Protein AF-A0A9P3Q8W2-F1 (afdb_monomer)

Secondary structure (DSSP, 8-state):
----------------------------PPPPEESSSEEEEEETTS-EEEEEEEBTEEEEEEEEE-SS-EEEEEEEEEEETTEEEEEEE-TTSS-EEEEEEEE-TTS-EEEEEEEE-TTT-PPP-EEEESSPEE-

Mean predicted aligned error: 11.36 Å

Radius of gyration: 26.96 Å; Cα contacts (8 Å, |Δi|>4): 306; chains: 1; bounding box: 76×76×42 Å

Foldseek 3Di:
DDDDDDDDDDDDPPDPPDPPPPPPPPVLQPWKFQPDQWWWKDFPQAKIKIWGGDTFDTDQKMWIDHPVDIFIFGKDFTTGRFWGWIKTDGPPDRWIKIWIWGQDPVQKTKTWIDTHHPPVPDDTGIMIIPTGIDD

pLDDT: mean 82.64, std 21.07, range [37.56, 98.44]

Sequence (135 aa):
MTRCRKKVALMVPVLAWGATLAASAAHAAGNCTVAGPQLQMHQSTGYDVTVDANGAALGPTAVVSTAEQTSPGSITGGIEGRTVDFVVTFAGTKAYVHFTGTVSNDGTAHGTSSGTAVPLKLDAGSWDSTTRFTC

Organism: NCBI:txid2871094

Solvent-accessible surface area (backbone atoms only — not comparable to full-atom values): 7496 Å² total; per-residue (Å²): 137,84,88,84,81,94,78,82,91,77,92,73,85,80,79,78,81,72,78,75,74,76,69,76,76,72,65,80,53,59,59,26,17,39,76,45,65,47,44,34,33,44,35,76,76,61,37,37,37,40,29,32,25,61,42,39,43,43,33,65,41,29,41,38,37,46,94,87,49,75,47,68,25,40,44,50,57,31,39,56,38,49,38,39,42,37,33,39,38,32,80,100,57,87,20,28,41,39,38,43,33,40,49,46,96,89,18,41,34,41,35,41,40,42,72,49,28,62,91,76,72,58,72,65,37,49,33,39,37,76,40,53,40,49,108

Structure (mmCIF, N/CA/C/O backbone):
data_AF-A0A9P3Q8W2-F1
#
_entry.id   AF-A0A9P3Q8W2-F1
#
loop_
_atom_site.group_PDB
_atom_site.id
_atom_site.type_symbol
_atom_site.label_atom_id
_atom_site.label_alt_id
_atom_site.label_comp_id
_atom_site.label_asym_id
_atom_site.label_entity_id
_atom_site.label_seq_id
_atom_site.pdbx_PDB_ins_code
_atom_site.Cartn_x
_atom_site.Cartn_y
_atom_site.Cartn_z
_atom_site.occupancy
_atom_site.B_iso_or_equiv
_atom_site.auth_seq_id
_atom_site.auth_comp_id
_atom_site.auth_asym_id
_atom_site.auth_atom_id
_atom_site.pdbx_PDB_model_num
ATOM 1 N N . MET A 1 1 ? 58.014 -65.972 -11.402 1.00 39.06 1 MET A N 1
ATOM 2 C CA . MET A 1 1 ? 56.911 -65.565 -12.301 1.00 39.06 1 MET A CA 1
ATOM 3 C C . MET A 1 1 ? 57.191 -64.130 -12.748 1.00 39.06 1 MET A C 1
ATOM 5 O O . MET A 1 1 ? 57.169 -63.244 -11.916 1.00 39.06 1 MET A O 1
ATOM 9 N N . THR A 1 2 ? 57.943 -63.951 -13.835 1.00 37.56 2 THR A N 1
ATOM 10 C CA . THR A 1 2 ? 57.492 -63.605 -15.206 1.00 37.56 2 THR A CA 1
ATOM 11 C C . THR A 1 2 ? 57.407 -62.085 -15.431 1.00 37.56 2 THR A C 1
ATOM 13 O O . THR A 1 2 ? 56.652 -61.377 -14.780 1.00 37.56 2 THR A O 1
ATOM 16 N N . ARG A 1 3 ? 58.253 -61.606 -16.354 1.00 41.84 3 ARG A N 1
ATOM 17 C CA . ARG A 1 3 ? 58.456 -60.217 -16.810 1.00 41.84 3 ARG A CA 1
ATOM 18 C C . ARG A 1 3 ? 57.208 -59.645 -17.510 1.00 41.84 3 ARG A C 1
ATOM 20 O O . ARG A 1 3 ? 56.567 -60.410 -18.219 1.00 41.84 3 ARG A O 1
ATOM 27 N N . CYS A 1 4 ? 57.005 -58.314 -17.510 1.00 41.72 4 CYS A N 1
ATOM 28 C CA . CYS A 1 4 ? 57.029 -57.493 -18.748 1.00 41.72 4 CYS A CA 1
ATOM 29 C C . CYS A 1 4 ? 56.607 -56.006 -18.606 1.00 41.72 4 CYS A C 1
ATOM 31 O O . CYS A 1 4 ? 55.477 -55.695 -18.267 1.00 41.72 4 CYS A O 1
ATOM 33 N N . ARG A 1 5 ? 57.523 -55.134 -19.066 1.00 43.38 5 ARG A N 1
ATOM 34 C CA . ARG A 1 5 ? 57.363 -53.975 -19.984 1.00 43.38 5 ARG A CA 1
ATOM 35 C C . ARG A 1 5 ? 56.485 -52.753 -19.624 1.00 43.38 5 ARG A C 1
ATOM 37 O O . ARG A 1 5 ? 55.303 -52.687 -19.924 1.00 43.38 5 ARG A O 1
ATOM 44 N N . LYS A 1 6 ? 57.204 -51.692 -19.228 1.00 45.31 6 LYS A N 1
ATOM 45 C CA . LYS A 1 6 ? 57.254 -50.316 -19.790 1.00 45.31 6 LYS A CA 1
ATOM 46 C C . LYS A 1 6 ? 56.363 -50.024 -21.024 1.00 45.31 6 LYS A C 1
ATOM 48 O O . LYS A 1 6 ? 56.656 -50.544 -22.098 1.00 45.31 6 LYS A O 1
ATOM 53 N N . LYS A 1 7 ? 55.412 -49.085 -20.890 1.00 39.84 7 LYS A N 1
ATOM 54 C CA . LYS A 1 7 ? 54.876 -48.163 -21.929 1.00 39.84 7 LYS A CA 1
ATOM 55 C C . LYS A 1 7 ? 54.417 -46.884 -21.201 1.00 39.84 7 LYS A C 1
ATOM 57 O O . LYS A 1 7 ? 53.588 -46.975 -20.310 1.00 39.84 7 LYS A O 1
ATOM 62 N N . VAL A 1 8 ? 55.215 -45.815 -21.225 1.00 42.69 8 VAL A N 1
ATOM 63 C CA . VAL A 1 8 ? 55.094 -44.629 -22.104 1.00 42.69 8 VAL A CA 1
ATOM 64 C C . VAL A 1 8 ? 53.727 -43.951 -21.993 1.00 42.69 8 VAL A C 1
ATOM 66 O O . VAL A 1 8 ? 52.698 -44.535 -22.314 1.00 42.69 8 VAL A O 1
ATOM 69 N N . ALA A 1 9 ? 53.792 -42.710 -21.514 1.00 46.03 9 ALA A N 1
ATOM 70 C CA . ALA A 1 9 ? 52.708 -41.777 -21.284 1.00 46.03 9 ALA A CA 1
ATOM 71 C C . ALA A 1 9 ? 51.838 -41.532 -22.523 1.00 46.03 9 ALA A C 1
ATOM 73 O O . ALA A 1 9 ? 52.340 -41.410 -23.639 1.00 46.03 9 ALA A O 1
ATOM 74 N N . LEU A 1 10 ? 50.545 -41.348 -22.275 1.00 40.53 10 LEU A N 1
ATOM 75 C CA . LEU A 1 10 ? 49.652 -40.584 -23.135 1.00 40.53 10 LEU A CA 1
ATOM 76 C C . LEU A 1 10 ? 48.683 -39.836 -22.216 1.00 40.53 10 LEU A C 1
ATOM 78 O O .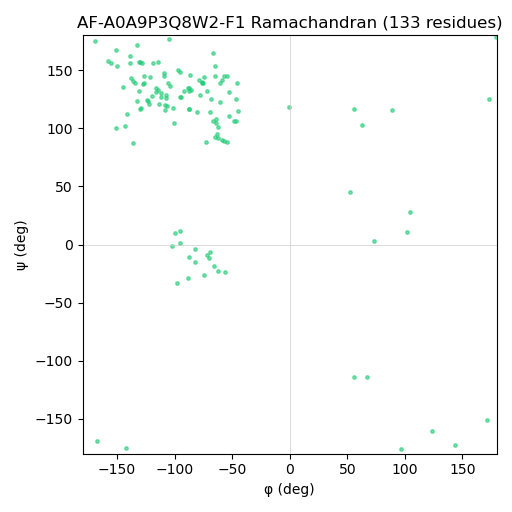 LEU A 1 10 ? 47.781 -40.419 -21.620 1.00 40.53 10 LEU A O 1
ATOM 82 N N . MET A 1 11 ? 48.960 -38.543 -22.037 1.00 41.62 11 MET A N 1
ATOM 83 C CA . MET A 1 11 ? 48.043 -37.566 -21.457 1.00 41.62 11 MET A CA 1
ATOM 84 C C . MET A 1 11 ? 46.793 -37.503 -22.335 1.00 41.62 11 MET A C 1
ATOM 86 O O . MET A 1 11 ? 46.888 -37.193 -23.520 1.00 41.62 11 MET A O 1
ATOM 90 N N . VAL A 1 12 ? 45.632 -37.766 -21.742 1.00 44.62 12 VAL A N 1
ATOM 91 C CA . VAL A 1 12 ? 44.327 -37.462 -22.332 1.00 44.62 12 VAL A CA 1
ATOM 92 C C . VAL A 1 12 ? 43.752 -36.289 -21.537 1.00 44.62 12 VAL A C 1
ATOM 94 O O . VAL A 1 12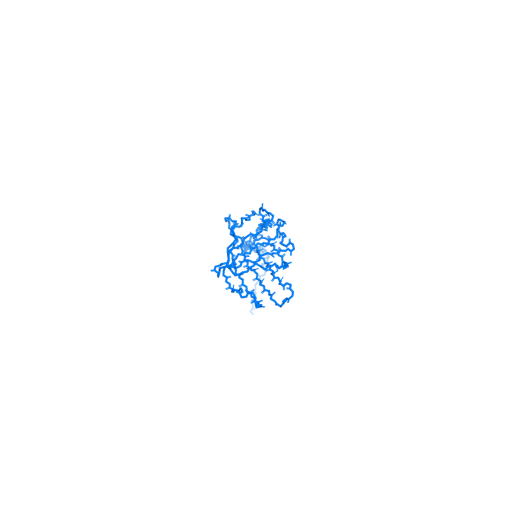 ? 43.528 -36.448 -20.335 1.00 44.62 12 VAL A O 1
ATOM 97 N N . PRO A 1 13 ? 43.536 -35.107 -22.140 1.00 42.56 13 PRO A N 1
ATOM 98 C CA . PRO A 1 13 ? 42.799 -34.045 -21.477 1.00 42.56 13 PRO A CA 1
ATOM 99 C C . PRO A 1 13 ? 41.331 -34.470 -21.375 1.00 42.56 13 PRO A C 1
ATOM 101 O O . PRO A 1 13 ? 40.640 -34.636 -22.380 1.00 42.56 1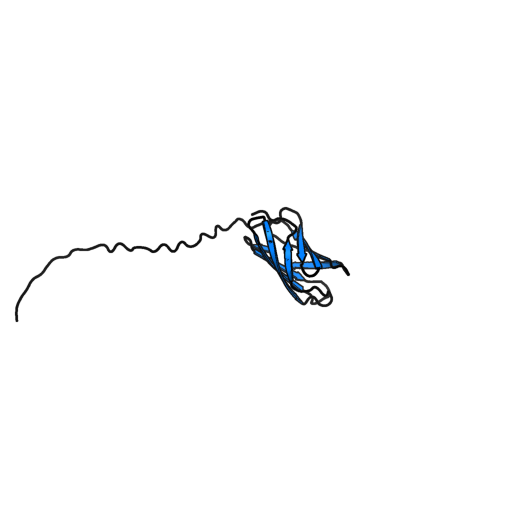3 PRO A O 1
ATOM 104 N N . VAL A 1 14 ? 40.862 -34.682 -20.145 1.00 43.75 14 VAL A N 1
ATOM 105 C CA . VAL A 1 14 ? 39.440 -34.865 -19.844 1.00 43.75 14 VAL A CA 1
ATOM 106 C C . VAL A 1 14 ? 38.737 -33.542 -20.138 1.00 43.75 14 VAL A C 1
ATOM 108 O O . VAL A 1 14 ? 38.889 -32.562 -19.412 1.00 43.75 14 VAL A O 1
ATOM 111 N N . LEU A 1 15 ? 37.988 -33.522 -21.239 1.00 43.69 15 LEU A N 1
ATOM 112 C CA . LEU A 1 15 ? 37.005 -32.494 -21.555 1.00 43.69 15 LEU A CA 1
ATOM 113 C C . LEU A 1 15 ? 35.923 -32.527 -20.472 1.00 43.69 15 LEU A C 1
ATOM 115 O O . LEU A 1 15 ? 35.050 -33.392 -20.473 1.00 43.69 15 LEU A O 1
ATOM 119 N N . ALA A 1 16 ? 36.007 -31.591 -19.530 1.00 41.88 16 ALA A N 1
ATOM 120 C CA . ALA A 1 16 ? 34.952 -31.324 -18.570 1.00 41.88 16 ALA A CA 1
ATOM 121 C C . ALA A 1 16 ? 33.714 -30.824 -19.329 1.00 41.88 16 ALA A C 1
ATOM 123 O O . ALA A 1 16 ? 33.670 -29.687 -19.798 1.00 41.88 16 ALA A O 1
ATOM 124 N N . TRP A 1 17 ? 32.708 -31.684 -19.479 1.00 43.59 17 TRP A N 1
ATOM 125 C CA . TRP A 1 17 ? 31.371 -31.270 -19.890 1.00 43.59 17 TRP A CA 1
ATOM 126 C C . TRP A 1 17 ? 30.735 -30.543 -18.709 1.00 43.59 17 TRP A C 1
ATOM 128 O O . TRP A 1 17 ? 30.112 -31.144 -17.836 1.00 43.59 17 TRP A O 1
ATOM 138 N N . GLY A 1 18 ? 30.980 -29.235 -18.647 1.00 40.47 18 GLY A N 1
ATOM 139 C CA . GLY A 1 18 ? 30.296 -28.339 -17.733 1.00 40.47 18 GLY A CA 1
ATOM 140 C C . GLY A 1 18 ? 28.818 -28.306 -18.092 1.00 40.47 18 GLY A C 1
ATOM 141 O O . GLY A 1 18 ? 28.433 -27.728 -19.105 1.00 40.47 18 GLY A O 1
ATOM 142 N N . ALA A 1 19 ? 27.986 -28.922 -17.256 1.00 49.53 19 ALA A N 1
ATOM 143 C CA . ALA A 1 19 ? 26.576 -28.590 -17.198 1.00 49.53 19 ALA A CA 1
ATOM 144 C C . ALA A 1 19 ? 26.483 -27.128 -16.741 1.00 49.53 19 ALA A C 1
ATOM 146 O O . ALA A 1 19 ? 26.553 -26.831 -15.549 1.00 49.53 19 ALA A O 1
ATOM 147 N N . THR A 1 20 ? 26.375 -26.196 -17.687 1.00 47.69 20 THR A N 1
ATOM 148 C CA . THR A 1 20 ? 25.886 -24.853 -17.391 1.00 47.69 20 THR A CA 1
ATOM 149 C C . THR A 1 20 ? 24.441 -25.014 -16.950 1.00 47.69 20 THR A C 1
ATOM 151 O O . THR A 1 20 ? 23.528 -25.053 -17.774 1.00 47.69 20 THR A O 1
ATOM 154 N N . LEU A 1 21 ? 24.238 -25.151 -15.639 1.00 45.69 21 LEU A N 1
ATOM 155 C CA . LEU A 1 21 ? 23.020 -24.689 -14.996 1.00 45.69 21 LEU A CA 1
ATOM 156 C C . LEU A 1 21 ? 22.824 -23.273 -15.524 1.00 45.69 21 LEU A C 1
ATOM 158 O O . LEU A 1 21 ? 23.603 -22.376 -15.198 1.00 45.69 21 LEU A O 1
ATOM 162 N N . ALA A 1 22 ? 21.855 -23.106 -16.420 1.00 42.69 22 ALA A N 1
ATOM 163 C CA . ALA A 1 22 ? 21.328 -21.804 -16.750 1.00 42.69 22 ALA A CA 1
ATOM 164 C C . ALA A 1 22 ? 20.793 -21.256 -15.428 1.00 42.69 22 ALA A C 1
ATOM 166 O O . ALA A 1 22 ? 19.663 -21.532 -15.036 1.00 42.69 22 ALA A O 1
ATOM 167 N N . ALA A 1 23 ? 21.654 -20.558 -14.686 1.00 47.41 23 ALA A N 1
ATOM 168 C CA . ALA A 1 23 ? 21.203 -19.594 -13.719 1.00 47.41 23 ALA A CA 1
ATOM 169 C C . ALA A 1 23 ? 20.274 -18.711 -14.533 1.00 47.41 23 ALA A C 1
ATOM 171 O O . ALA A 1 23 ? 20.722 -18.060 -15.481 1.00 47.41 23 ALA A O 1
ATOM 172 N N . SER A 1 24 ? 18.976 -18.793 -14.251 1.00 41.41 24 SER A N 1
ATOM 173 C CA . SER A 1 24 ? 18.033 -17.788 -14.688 1.00 41.41 24 SER A CA 1
ATOM 174 C C . SER A 1 24 ? 18.710 -16.478 -14.337 1.00 41.41 24 SER A C 1
ATOM 176 O O . SER A 1 24 ? 18.870 -16.163 -13.157 1.00 41.41 24 SER A O 1
ATOM 178 N N . ALA A 1 25 ? 19.209 -15.766 -15.344 1.00 45.62 25 ALA A N 1
ATOM 179 C CA . ALA A 1 25 ? 19.507 -14.372 -15.175 1.00 45.62 25 ALA A CA 1
ATOM 180 C C . ALA A 1 25 ? 18.136 -13.785 -14.861 1.00 45.62 25 ALA A C 1
ATOM 182 O O . ALA A 1 25 ? 17.344 -13.484 -15.756 1.00 45.62 25 ALA A O 1
ATOM 183 N N . ALA A 1 26 ? 17.811 -13.719 -13.569 1.00 41.59 26 ALA A N 1
ATOM 184 C CA . ALA A 1 26 ? 16.993 -12.659 -13.056 1.00 41.59 26 ALA A CA 1
ATOM 185 C C . ALA A 1 26 ? 17.754 -11.421 -13.509 1.00 41.59 26 ALA A C 1
ATOM 187 O O . ALA A 1 26 ? 18.690 -10.968 -12.854 1.00 41.59 26 ALA A O 1
ATOM 188 N N . HIS A 1 27 ? 17.440 -10.957 -14.722 1.00 41.88 27 HIS A N 1
ATOM 189 C CA . HIS A 1 27 ? 17.654 -9.579 -15.076 1.00 41.88 27 HIS A CA 1
ATOM 190 C C . HIS A 1 27 ? 17.121 -8.856 -13.853 1.00 41.88 27 HIS A C 1
ATOM 192 O O . HIS A 1 27 ? 15.952 -9.050 -13.503 1.00 41.88 27 HIS A O 1
ATOM 198 N N . ALA A 1 28 ? 17.995 -8.162 -13.129 1.00 43.16 28 ALA A N 1
ATOM 199 C CA . ALA A 1 28 ? 17.543 -7.154 -12.203 1.00 43.16 28 ALA A CA 1
ATOM 200 C C . ALA A 1 28 ? 16.744 -6.203 -13.092 1.00 43.16 28 ALA A C 1
ATOM 202 O O . ALA A 1 28 ? 17.310 -5.343 -13.765 1.00 43.16 28 ALA A O 1
ATOM 203 N N . ALA A 1 29 ? 15.449 -6.488 -13.243 1.00 55.06 29 ALA A N 1
ATOM 204 C CA . ALA A 1 29 ? 14.523 -5.579 -13.862 1.00 55.06 29 ALA A CA 1
ATOM 205 C C . ALA A 1 29 ? 14.741 -4.286 -13.090 1.00 55.06 29 ALA A C 1
ATOM 207 O O . ALA A 1 29 ? 14.848 -4.330 -11.857 1.00 55.06 29 ALA A O 1
ATOM 208 N N . GLY A 1 30 ? 14.910 -3.172 -13.807 1.00 66.94 30 GLY A N 1
ATOM 209 C CA . GLY A 1 30 ? 14.968 -1.876 -13.145 1.00 66.94 30 GLY A CA 1
ATOM 210 C C . GLY A 1 30 ? 13.827 -1.810 -12.133 1.00 66.94 30 GLY A C 1
ATOM 211 O O . GLY A 1 30 ? 12.750 -2.349 -12.405 1.00 66.94 30 GLY A O 1
ATOM 212 N N . ASN A 1 31 ? 14.094 -1.264 -10.943 1.00 83.00 31 ASN A N 1
ATOM 213 C CA . ASN A 1 31 ? 13.081 -1.187 -9.895 1.00 83.00 31 ASN A CA 1
ATOM 214 C C . ASN A 1 31 ? 11.777 -0.669 -10.498 1.00 83.00 31 ASN A C 1
ATOM 216 O O . ASN A 1 31 ? 11.771 0.394 -11.123 1.00 83.00 31 ASN A O 1
ATOM 220 N N . CYS A 1 32 ? 10.695 -1.424 -10.315 1.00 93.69 32 CYS A N 1
ATOM 221 C CA . CYS A 1 32 ? 9.380 -0.956 -10.685 1.00 93.69 32 CYS A CA 1
ATOM 222 C C . CYS A 1 32 ? 9.099 0.333 -9.917 1.00 93.69 32 CYS A C 1
ATOM 224 O O . CYS A 1 32 ? 9.450 0.484 -8.745 1.00 93.69 32 CYS A O 1
ATOM 226 N N . THR A 1 33 ? 8.456 1.272 -10.589 1.00 95.12 33 THR A N 1
ATOM 227 C CA . THR A 1 33 ? 8.117 2.569 -10.012 1.00 95.12 33 THR A CA 1
ATOM 228 C C . THR A 1 33 ? 6.635 2.830 -10.166 1.00 95.12 33 THR A C 1
ATOM 230 O O . THR A 1 33 ? 6.028 2.437 -11.161 1.00 95.12 33 THR A O 1
ATOM 233 N N . VAL A 1 34 ? 6.041 3.500 -9.185 1.00 95.00 34 VAL A N 1
ATOM 234 C CA . VAL A 1 34 ? 4.678 4.017 -9.307 1.00 95.00 34 VAL A CA 1
ATOM 235 C C . VAL A 1 34 ? 4.705 5.146 -10.335 1.00 95.00 34 VAL A C 1
ATOM 2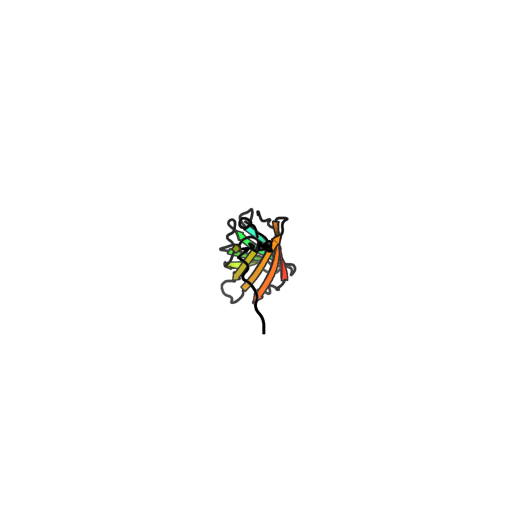37 O O . VAL A 1 34 ? 5.476 6.094 -10.194 1.00 95.00 34 VAL A O 1
ATOM 240 N N . ALA A 1 35 ? 3.874 5.059 -11.377 1.00 87.75 35 ALA A N 1
ATOM 241 C CA . ALA A 1 35 ? 3.891 6.022 -12.484 1.00 87.75 35 ALA A CA 1
ATOM 242 C C . ALA A 1 35 ? 3.386 7.433 -12.106 1.00 87.75 35 ALA A C 1
ATOM 244 O O . ALA A 1 35 ? 3.449 8.355 -12.918 1.00 87.75 35 ALA A O 1
ATOM 245 N N . GLY A 1 36 ? 2.872 7.611 -10.889 1.00 88.19 36 GLY A N 1
ATOM 246 C CA . GLY A 1 36 ? 2.312 8.862 -10.392 1.00 88.19 36 GLY A CA 1
ATOM 247 C C . GLY A 1 36 ? 2.651 9.110 -8.922 1.00 88.19 36 GLY A C 1
ATOM 248 O O . GLY A 1 36 ? 3.388 8.332 -8.316 1.00 88.19 36 GLY A O 1
ATOM 249 N N . PRO A 1 37 ? 2.094 10.180 -8.330 1.00 93.38 37 PRO A N 1
ATOM 250 C CA . PRO A 1 37 ? 2.419 10.588 -6.964 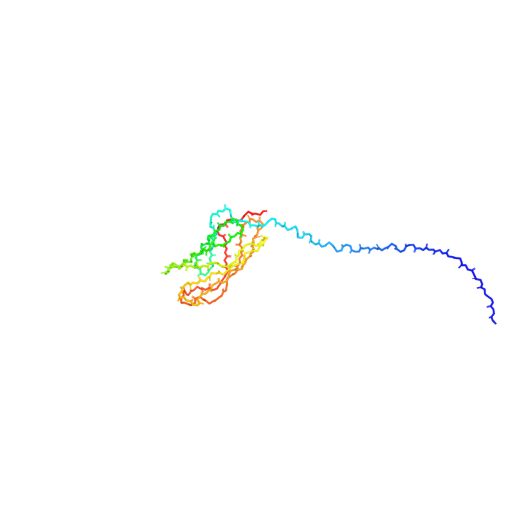1.00 93.38 37 PRO A CA 1
ATOM 251 C C . PRO A 1 37 ? 1.844 9.652 -5.897 1.00 93.38 37 PRO A C 1
ATOM 253 O O . PRO A 1 37 ? 2.131 9.837 -4.719 1.00 93.38 37 PRO A O 1
ATOM 256 N N . GLN A 1 38 ? 0.978 8.705 -6.277 1.00 96.62 38 GLN A N 1
ATOM 257 C CA . GLN A 1 38 ? 0.269 7.843 -5.340 1.00 96.62 38 GLN A CA 1
ATOM 258 C C . GLN A 1 38 ? 0.074 6.431 -5.889 1.00 96.62 38 GLN A C 1
ATOM 260 O O . GLN A 1 38 ? -0.363 6.233 -7.029 1.00 96.62 38 GLN A O 1
ATOM 265 N N . LEU A 1 39 ? 0.336 5.444 -5.038 1.00 97.19 39 LEU A N 1
ATOM 266 C CA . LEU A 1 39 ? -0.088 4.066 -5.228 1.00 97.19 39 LEU A CA 1
ATOM 267 C C . LEU A 1 39 ? -1.494 3.910 -4.647 1.00 97.19 39 LEU A C 1
ATOM 269 O O . LEU A 1 39 ? -1.692 4.064 -3.446 1.00 97.19 39 LEU A O 1
ATOM 273 N N . GLN A 1 40 ? -2.459 3.596 -5.503 1.00 97.88 40 GLN A N 1
ATOM 274 C CA . GLN A 1 40 ? -3.820 3.264 -5.101 1.00 97.88 40 GLN A CA 1
ATOM 275 C C . GLN A 1 40 ? -4.017 1.753 -5.196 1.00 97.88 40 GLN A C 1
ATOM 277 O O . GLN A 1 40 ? -3.581 1.120 -6.164 1.00 97.88 40 GLN A O 1
ATOM 282 N N . MET A 1 41 ? -4.655 1.180 -4.183 1.00 98.06 41 MET A N 1
ATOM 283 C CA . MET A 1 41 ? -4.903 -0.251 -4.050 1.00 98.06 41 MET A CA 1
ATOM 284 C C . MET A 1 41 ? -6.333 -0.479 -3.583 1.00 98.06 41 MET A C 1
ATOM 286 O O . MET A 1 41 ? -6.812 0.230 -2.698 1.00 98.06 41 MET A O 1
ATOM 290 N N . HIS A 1 42 ? -6.969 -1.501 -4.141 1.00 98.00 42 HIS A N 1
ATOM 291 C CA . HIS A 1 42 ? -8.276 -1.971 -3.714 1.00 98.00 42 HIS A CA 1
ATOM 292 C C . HIS A 1 42 ? -8.128 -3.300 -2.977 1.00 98.00 42 HIS A C 1
ATOM 294 O O . HIS A 1 42 ? -7.510 -4.234 -3.493 1.00 98.00 42 HIS A O 1
ATOM 300 N N . GLN A 1 43 ? -8.697 -3.393 -1.779 1.00 96.56 43 GLN A N 1
ATOM 301 C CA . GLN A 1 43 ? -8.786 -4.644 -1.038 1.00 96.56 43 GLN A CA 1
ATOM 302 C C . GLN A 1 43 ? -10.082 -5.369 -1.335 1.00 96.56 43 GLN A C 1
ATOM 304 O O . GLN A 1 43 ? -11.166 -4.805 -1.207 1.00 96.56 43 GLN A O 1
ATOM 309 N N . SER A 1 44 ? -9.967 -6.666 -1.613 1.00 95.56 44 SER A N 1
ATOM 310 C CA . SER A 1 44 ? -11.112 -7.561 -1.828 1.00 95.56 44 SER A CA 1
ATOM 311 C C . SER A 1 44 ? -12.098 -7.593 -0.655 1.00 95.56 44 SER A C 1
ATOM 313 O O . SER A 1 44 ? -13.271 -7.907 -0.842 1.00 95.56 44 SER A O 1
ATOM 315 N N . THR A 1 45 ? -11.638 -7.250 0.550 1.00 91.56 45 THR A N 1
ATOM 316 C CA . THR A 1 45 ? -12.455 -7.160 1.764 1.00 91.56 45 THR A CA 1
ATOM 317 C C . THR A 1 45 ? -13.221 -5.840 1.902 1.00 91.56 45 THR A C 1
ATOM 319 O O . THR A 1 45 ? -14.032 -5.713 2.815 1.00 91.56 45 THR A O 1
ATOM 322 N N . GLY A 1 46 ? -13.039 -4.880 0.985 1.00 91.62 46 GLY A N 1
ATOM 323 C CA . GLY A 1 46 ? -13.917 -3.712 0.850 1.00 91.62 46 GLY A CA 1
ATOM 324 C C . GLY A 1 46 ? -13.364 -2.387 1.379 1.00 91.62 46 GLY A C 1
ATOM 325 O O . GLY A 1 46 ? -14.146 -1.528 1.786 1.00 91.62 46 GLY A O 1
ATOM 326 N N . TYR A 1 47 ? -12.044 -2.201 1.381 1.00 95.06 47 TYR A N 1
ATOM 327 C CA . TYR A 1 47 ? -11.423 -0.903 1.662 1.00 95.06 47 TYR A CA 1
ATOM 328 C C . TYR A 1 47 ? -10.382 -0.530 0.612 1.00 95.06 47 TYR A C 1
ATOM 330 O O . TYR A 1 47 ? -9.808 -1.385 -0.057 1.00 95.06 47 TYR A O 1
ATOM 338 N N . ASP A 1 48 ? -10.119 0.763 0.490 1.00 97.31 48 ASP A N 1
ATOM 339 C CA . ASP A 1 48 ? -9.107 1.293 -0.413 1.00 97.31 48 ASP A CA 1
ATOM 340 C C . ASP A 1 48 ? -7.917 1.825 0.380 1.00 97.31 48 ASP A C 1
ATOM 342 O O . ASP A 1 48 ? -8.056 2.341 1.495 1.00 97.31 48 ASP A O 1
ATOM 346 N N . VAL A 1 49 ? -6.729 1.706 -0.206 1.00 97.31 49 VAL A N 1
ATOM 347 C CA . VAL A 1 49 ? -5.480 2.221 0.355 1.00 97.31 49 VAL A CA 1
ATOM 348 C C . VAL A 1 49 ? -4.844 3.143 -0.671 1.00 97.31 49 VAL A C 1
ATOM 350 O O . VAL A 1 49 ? -4.594 2.748 -1.806 1.00 97.31 49 VAL A O 1
ATOM 353 N N . THR A 1 50 ? -4.575 4.379 -0.268 1.00 98.00 50 THR A N 1
ATOM 354 C CA . THR A 1 50 ? -3.796 5.340 -1.051 1.00 98.00 50 THR A CA 1
ATOM 355 C C . THR A 1 50 ? -2.500 5.616 -0.314 1.00 98.00 50 THR A C 1
ATOM 357 O O . THR A 1 50 ? -2.530 6.052 0.832 1.00 98.00 50 THR A O 1
ATOM 360 N N . VAL A 1 51 ? -1.369 5.355 -0.954 1.00 97.62 51 VAL A N 1
ATOM 361 C CA . VAL A 1 51 ? -0.029 5.552 -0.397 1.00 97.62 51 VAL A CA 1
ATOM 362 C C . VAL A 1 51 ? 0.680 6.616 -1.213 1.00 97.62 51 VAL A C 1
ATOM 364 O O . VAL A 1 51 ? 0.701 6.521 -2.441 1.00 97.62 51 VAL A O 1
ATOM 367 N N . ASP A 1 52 ? 1.280 7.607 -0.558 1.00 96.38 52 ASP A N 1
ATOM 368 C CA . ASP A 1 52 ? 2.153 8.550 -1.256 1.00 96.38 52 ASP A CA 1
ATOM 369 C C . ASP A 1 52 ? 3.327 7.798 -1.884 1.00 96.38 52 ASP A C 1
ATOM 371 O O . ASP A 1 52 ? 3.890 6.882 -1.285 1.00 96.38 52 ASP A O 1
ATOM 375 N N . ALA A 1 53 ? 3.697 8.168 -3.101 1.00 94.44 53 ALA A N 1
ATOM 376 C CA . ALA A 1 53 ? 4.749 7.503 -3.842 1.00 94.44 53 ALA A CA 1
ATOM 377 C C . ALA A 1 53 ? 5.646 8.512 -4.558 1.00 94.44 53 ALA A C 1
ATOM 379 O O . ALA A 1 53 ? 5.198 9.523 -5.099 1.00 94.44 53 ALA A O 1
ATOM 380 N N . ASN A 1 54 ? 6.936 8.194 -4.602 1.00 90.00 54 ASN A N 1
ATOM 381 C CA . ASN A 1 54 ? 7.918 8.887 -5.422 1.00 90.00 54 ASN A CA 1
ATOM 382 C C . ASN A 1 54 ? 8.811 7.844 -6.101 1.00 90.00 54 ASN A C 1
ATOM 384 O O . ASN A 1 54 ? 9.840 7.419 -5.569 1.00 90.00 54 ASN A O 1
ATOM 388 N N . GLY A 1 55 ? 8.366 7.372 -7.266 1.00 88.62 55 GLY A N 1
ATOM 389 C CA . GLY A 1 55 ? 9.029 6.297 -7.993 1.00 88.62 55 GLY A CA 1
ATOM 390 C C . GLY A 1 55 ? 8.949 4.964 -7.242 1.00 88.62 55 GLY A C 1
ATOM 391 O O . GLY A 1 55 ? 7.868 4.397 -7.110 1.00 88.62 55 GLY A O 1
ATOM 392 N N . ALA A 1 56 ? 10.096 4.449 -6.786 1.00 88.75 56 ALA A N 1
ATOM 393 C CA . ALA A 1 56 ? 10.191 3.195 -6.024 1.00 88.75 56 ALA A CA 1
ATOM 394 C C . ALA A 1 56 ? 10.019 3.391 -4.501 1.00 88.75 56 ALA A C 1
ATOM 396 O O . ALA A 1 56 ? 9.888 2.420 -3.755 1.00 88.75 56 ALA A O 1
ATOM 397 N N . ALA A 1 57 ? 10.036 4.641 -4.026 1.00 89.94 57 ALA A N 1
ATOM 398 C CA . ALA A 1 57 ? 9.817 4.960 -2.621 1.00 89.94 57 ALA A CA 1
ATOM 399 C C . ALA A 1 57 ? 8.317 5.096 -2.329 1.00 89.94 57 ALA A C 1
ATOM 401 O O . ALA A 1 57 ? 7.608 5.793 -3.059 1.00 89.94 57 ALA A O 1
ATOM 402 N N . LEU A 1 58 ? 7.863 4.464 -1.244 1.00 92.62 58 LEU A N 1
ATOM 403 C CA . LEU A 1 58 ? 6.509 4.603 -0.711 1.00 92.62 58 LEU A CA 1
ATOM 404 C C . LEU A 1 58 ? 6.541 5.378 0.608 1.00 92.62 58 LEU A C 1
ATOM 406 O O . LEU A 1 58 ? 7.463 5.235 1.411 1.00 92.62 58 LEU A O 1
ATOM 410 N N . GLY A 1 59 ? 5.507 6.175 0.838 1.00 90.56 59 GLY A N 1
ATOM 411 C CA . GLY A 1 59 ? 5.370 7.041 1.995 1.00 90.56 59 GLY A CA 1
ATOM 412 C C . GLY A 1 59 ? 5.799 8.495 1.745 1.00 90.56 59 GLY A C 1
ATOM 413 O O . GLY A 1 59 ? 6.137 8.882 0.626 1.00 90.56 59 GLY A O 1
ATOM 414 N N . PRO A 1 60 ? 5.767 9.327 2.801 1.00 93.50 60 PRO A N 1
ATOM 415 C CA . PRO A 1 60 ? 5.691 8.919 4.207 1.00 93.50 60 PRO A CA 1
ATOM 416 C C . PRO A 1 60 ? 4.281 8.584 4.706 1.00 93.50 60 PRO A C 1
ATOM 418 O O . PRO A 1 60 ? 4.158 7.976 5.771 1.00 93.50 60 PRO A O 1
ATOM 421 N N . THR A 1 61 ? 3.227 8.968 3.978 1.00 96.12 61 THR A N 1
ATOM 422 C CA . THR A 1 61 ? 1.847 8.799 4.446 1.00 96.12 61 THR A CA 1
ATOM 423 C C . THR A 1 61 ? 1.040 7.827 3.601 1.00 96.12 61 THR A C 1
ATOM 425 O O . THR A 1 61 ? 1.348 7.555 2.438 1.00 96.12 61 THR A O 1
ATOM 428 N N . ALA A 1 62 ? 0.001 7.292 4.228 1.00 96.69 62 ALA A N 1
ATOM 429 C CA . ALA A 1 62 ? -1.066 6.576 3.569 1.00 96.69 62 ALA A CA 1
ATOM 430 C C . ALA A 1 62 ? -2.416 6.956 4.162 1.00 96.69 62 ALA A C 1
ATOM 432 O O . ALA A 1 62 ? -2.531 7.362 5.319 1.00 96.69 62 ALA A O 1
ATOM 433 N N . VAL A 1 63 ? -3.452 6.774 3.361 1.00 96.75 63 VAL A N 1
ATOM 434 C CA . VAL A 1 63 ? -4.845 6.931 3.743 1.00 96.75 63 VAL A CA 1
ATOM 435 C C . VAL A 1 63 ? -5.547 5.615 3.456 1.00 96.75 63 VAL A C 1
ATOM 437 O O . VAL A 1 63 ? -5.517 5.125 2.329 1.00 96.75 63 VAL A O 1
ATOM 440 N N . VAL A 1 64 ? -6.173 5.047 4.484 1.00 96.06 64 VAL A N 1
ATOM 441 C CA . VAL A 1 64 ? -7.023 3.861 4.357 1.00 96.06 64 VAL A CA 1
ATOM 442 C C . VAL A 1 64 ? -8.474 4.281 4.517 1.00 96.06 64 VAL A C 1
ATOM 444 O O . VAL A 1 64 ? -8.819 4.919 5.511 1.00 96.06 64 VAL A O 1
ATOM 447 N N . SER A 1 65 ? -9.317 3.928 3.553 1.00 95.56 65 SER A N 1
ATOM 448 C CA . SER A 1 65 ? -10.728 4.311 3.519 1.00 95.56 65 SER A CA 1
ATOM 449 C C . SER A 1 65 ? -11.616 3.078 3.464 1.00 95.56 65 SER A C 1
ATOM 451 O O . SER A 1 65 ? -11.520 2.281 2.536 1.00 95.56 65 SER A O 1
ATOM 453 N N . THR A 1 66 ? -12.493 2.937 4.452 1.00 92.31 66 THR A N 1
ATOM 454 C CA . THR A 1 66 ? -13.593 1.967 4.467 1.00 92.31 66 THR A CA 1
ATOM 455 C C . THR A 1 66 ? -14.910 2.701 4.201 1.00 92.31 66 THR A C 1
ATOM 457 O O . THR A 1 66 ? -14.948 3.930 4.124 1.00 92.31 66 THR A O 1
ATOM 460 N N . ALA A 1 67 ? -16.022 1.968 4.118 1.00 90.19 67 ALA A N 1
ATOM 461 C CA . ALA A 1 67 ? -17.351 2.581 4.066 1.00 90.19 67 ALA A CA 1
ATOM 462 C C . ALA A 1 67 ? -17.706 3.393 5.333 1.00 90.19 67 ALA A C 1
ATOM 464 O O . ALA A 1 67 ? -18.568 4.267 5.279 1.00 90.19 67 ALA A O 1
ATOM 465 N N . GLU A 1 68 ? -17.069 3.098 6.471 1.00 89.50 68 GLU A N 1
ATOM 466 C CA . GLU A 1 68 ? -17.387 3.699 7.773 1.00 89.50 68 GLU A CA 1
ATOM 467 C C . GLU A 1 68 ? -16.461 4.869 8.130 1.00 89.50 68 GLU A C 1
ATOM 469 O O . GLU A 1 68 ? -16.883 5.801 8.816 1.00 89.50 68 GLU A O 1
ATOM 474 N N . GLN A 1 69 ? -15.192 4.825 7.708 1.00 90.31 69 GLN A N 1
ATOM 475 C CA . GLN A 1 69 ? -14.193 5.809 8.119 1.00 90.31 69 GLN A CA 1
ATOM 476 C C . GLN A 1 69 ? -13.002 5.908 7.163 1.00 90.31 69 GLN A C 1
ATOM 478 O O . GLN A 1 69 ? -12.628 4.954 6.485 1.00 90.31 69 GLN A O 1
ATOM 483 N N . THR A 1 70 ? -12.328 7.055 7.221 1.00 94.06 70 THR A N 1
ATOM 484 C CA . THR A 1 70 ? -11.015 7.276 6.610 1.00 94.06 70 THR A CA 1
ATOM 485 C C . THR A 1 70 ? -9.980 7.457 7.711 1.00 94.06 70 THR A C 1
ATOM 487 O O . THR A 1 70 ? -10.191 8.210 8.661 1.00 94.06 70 THR A O 1
ATOM 490 N N . SER A 1 71 ? -8.868 6.737 7.620 1.00 94.12 71 SER A N 1
ATOM 491 C CA . SER A 1 71 ? -7.834 6.679 8.650 1.00 94.12 71 SER A CA 1
ATOM 492 C C . SER A 1 71 ? -6.454 6.932 8.044 1.00 94.12 71 SER A C 1
ATOM 494 O O . SER A 1 71 ? -6.002 6.135 7.218 1.00 94.12 71 SER A O 1
ATOM 496 N N . PRO A 1 72 ? -5.767 8.019 8.435 1.00 95.38 72 PRO A N 1
ATOM 497 C CA . PRO A 1 72 ? -4.396 8.255 8.016 1.00 95.38 72 PRO A CA 1
ATOM 498 C C . PRO A 1 72 ? -3.437 7.324 8.766 1.00 95.38 72 PRO A C 1
ATOM 500 O O . PRO A 1 72 ? -3.610 7.044 9.955 1.00 95.38 72 PRO A O 1
ATOM 503 N N . GLY A 1 73 ? -2.395 6.882 8.077 1.00 95.12 73 GLY A N 1
ATOM 504 C CA . GLY A 1 73 ? -1.311 6.087 8.631 1.00 95.12 73 GLY A CA 1
ATOM 505 C C . GLY A 1 73 ? 0.042 6.540 8.098 1.00 95.12 73 GLY A C 1
ATOM 506 O O . GLY A 1 73 ? 0.141 7.238 7.089 1.00 95.12 73 GLY A O 1
ATOM 507 N N . SER A 1 74 ? 1.097 6.147 8.798 1.00 96.69 74 SER A N 1
ATOM 508 C CA . SER A 1 74 ? 2.475 6.303 8.336 1.00 96.69 74 SER A CA 1
ATOM 509 C C . SER A 1 74 ? 2.959 5.024 7.669 1.00 96.69 74 SER A C 1
ATOM 511 O O . SER A 1 74 ? 2.555 3.928 8.060 1.00 96.69 74 SER A O 1
ATOM 513 N N . ILE A 1 75 ? 3.834 5.178 6.680 1.00 97.00 75 ILE A N 1
ATOM 514 C CA . ILE A 1 75 ? 4.369 4.082 5.874 1.00 97.00 75 ILE A CA 1
ATOM 515 C C . ILE A 1 75 ? 5.812 3.781 6.254 1.00 97.00 75 ILE A C 1
ATOM 517 O O . ILE A 1 75 ? 6.631 4.686 6.418 1.00 97.00 75 ILE A O 1
ATOM 521 N N . THR A 1 76 ? 6.134 2.494 6.308 1.00 95.00 76 THR A N 1
ATOM 522 C CA . THR A 1 76 ? 7.510 1.990 6.273 1.00 95.00 76 THR A CA 1
ATOM 523 C C . THR A 1 76 ? 7.615 0.873 5.246 1.00 95.00 76 THR A C 1
ATOM 525 O O . THR A 1 76 ? 6.792 -0.036 5.276 1.00 95.00 76 THR A O 1
ATOM 528 N N . GLY A 1 77 ? 8.623 0.911 4.379 1.00 94.38 77 GLY A N 1
ATOM 529 C CA . GLY A 1 77 ? 8.806 -0.062 3.297 1.00 94.38 77 GLY A CA 1
ATOM 530 C C . GLY A 1 77 ? 8.886 0.620 1.935 1.00 94.38 77 GLY A C 1
ATOM 531 O O . GLY A 1 77 ? 9.175 1.815 1.854 1.00 94.38 77 GLY A O 1
ATOM 532 N N . GLY A 1 78 ? 8.657 -0.131 0.861 1.00 94.81 78 GLY A N 1
ATOM 533 C CA . GLY A 1 78 ? 8.779 0.386 -0.496 1.00 94.81 78 GLY A CA 1
ATOM 534 C C . GLY A 1 78 ? 8.675 -0.684 -1.575 1.00 94.81 78 GLY A C 1
ATOM 535 O O . GLY A 1 78 ? 7.996 -1.700 -1.416 1.00 94.81 78 GLY A O 1
ATOM 536 N N . ILE A 1 79 ? 9.341 -0.411 -2.696 1.00 95.38 79 ILE A N 1
ATOM 537 C CA . ILE A 1 79 ? 9.369 -1.279 -3.871 1.00 95.38 79 ILE A CA 1
ATOM 538 C C . ILE A 1 79 ? 10.817 -1.685 -4.154 1.00 95.38 79 ILE A C 1
ATOM 540 O O . ILE A 1 79 ? 11.697 -0.831 -4.281 1.00 95.38 79 ILE A O 1
ATOM 544 N N . GLU A 1 80 ? 11.059 -2.987 -4.293 1.00 94.69 80 GLU A N 1
ATOM 545 C CA . GLU A 1 80 ? 12.360 -3.551 -4.662 1.00 94.69 80 GLU A CA 1
ATOM 546 C C . GLU A 1 80 ? 12.190 -4.524 -5.831 1.00 94.69 80 GLU A C 1
ATOM 548 O O . GLU A 1 80 ? 11.491 -5.536 -5.731 1.00 94.69 80 GLU A O 1
ATOM 553 N N . GLY A 1 81 ? 12.805 -4.218 -6.977 1.00 93.31 81 GLY A N 1
ATOM 554 C CA . GLY A 1 81 ? 12.541 -4.937 -8.219 1.00 93.31 81 GLY A CA 1
ATOM 555 C C . GLY A 1 81 ? 11.049 -4.895 -8.555 1.00 93.31 81 GLY A C 1
ATOM 556 O O . GLY A 1 81 ? 10.500 -3.832 -8.823 1.00 93.31 81 GLY A O 1
ATOM 557 N N . ARG A 1 82 ? 10.391 -6.058 -8.519 1.00 95.75 82 ARG A N 1
ATOM 558 C CA . ARG A 1 82 ? 8.938 -6.213 -8.720 1.00 95.75 82 ARG A CA 1
ATOM 559 C C . ARG A 1 82 ? 8.164 -6.419 -7.421 1.00 95.75 82 ARG A C 1
ATOM 561 O O . ARG A 1 82 ? 6.950 -6.584 -7.473 1.00 95.75 82 ARG A O 1
ATOM 568 N N . THR A 1 83 ? 8.840 -6.460 -6.284 1.00 96.38 83 THR A N 1
ATOM 569 C CA . THR A 1 83 ? 8.221 -6.724 -4.988 1.00 96.38 83 THR A CA 1
ATOM 570 C C . THR A 1 83 ? 7.733 -5.421 -4.380 1.00 96.38 83 THR A C 1
ATOM 572 O O . THR A 1 83 ? 8.472 -4.441 -4.330 1.00 96.38 83 THR A O 1
ATOM 575 N N . VAL A 1 84 ? 6.495 -5.430 -3.897 1.00 97.12 84 VAL A N 1
ATOM 576 C CA . VAL A 1 84 ? 5.908 -4.369 -3.079 1.00 97.12 84 VAL A CA 1
ATOM 577 C C . VAL A 1 84 ? 5.825 -4.904 -1.654 1.00 97.12 84 VAL A C 1
ATOM 579 O O . VAL A 1 84 ? 5.159 -5.913 -1.427 1.00 97.12 84 VAL A O 1
ATOM 582 N N . ASP A 1 85 ? 6.501 -4.255 -0.710 1.00 97.06 85 ASP A N 1
ATOM 583 C CA . ASP A 1 85 ? 6.490 -4.637 0.705 1.00 97.06 85 ASP A CA 1
ATOM 584 C C . ASP A 1 85 ? 6.478 -3.379 1.573 1.00 97.06 85 ASP A C 1
ATOM 586 O O . ASP A 1 85 ? 7.4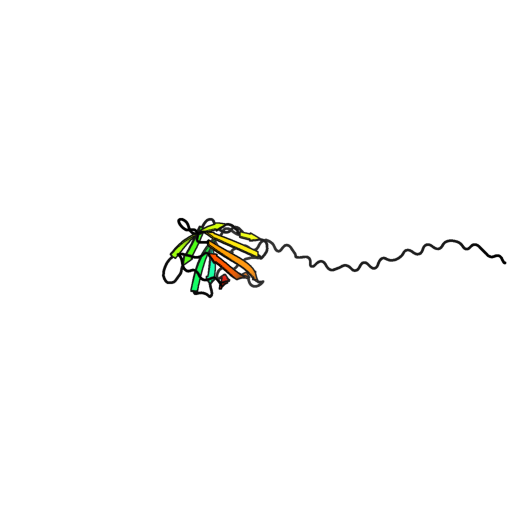27 -2.592 1.568 1.00 97.06 85 ASP A O 1
ATOM 590 N N . PHE A 1 86 ? 5.375 -3.148 2.283 1.00 97.44 86 PHE A N 1
ATOM 591 C CA . PHE A 1 86 ? 5.276 -2.015 3.195 1.00 97.44 86 PHE A CA 1
ATOM 592 C C . PHE A 1 86 ? 4.254 -2.237 4.305 1.00 97.44 86 PHE A C 1
ATOM 594 O O . PHE A 1 86 ? 3.284 -2.980 4.170 1.00 97.44 86 PHE A O 1
ATOM 601 N N . VAL A 1 87 ? 4.444 -1.532 5.411 1.00 97.19 87 VAL A N 1
ATOM 602 C CA . VAL A 1 87 ? 3.555 -1.528 6.570 1.00 97.19 87 VAL A CA 1
ATOM 603 C C . VAL A 1 87 ? 2.932 -0.147 6.721 1.00 97.19 87 VAL A C 1
ATOM 605 O O . VAL A 1 87 ? 3.637 0.861 6.685 1.00 97.19 87 VAL A O 1
ATOM 608 N N . VAL A 1 88 ? 1.617 -0.115 6.929 1.00 97.19 88 VAL A N 1
ATOM 609 C CA . VAL A 1 88 ? 0.877 1.059 7.404 1.00 97.19 88 VAL A CA 1
ATOM 6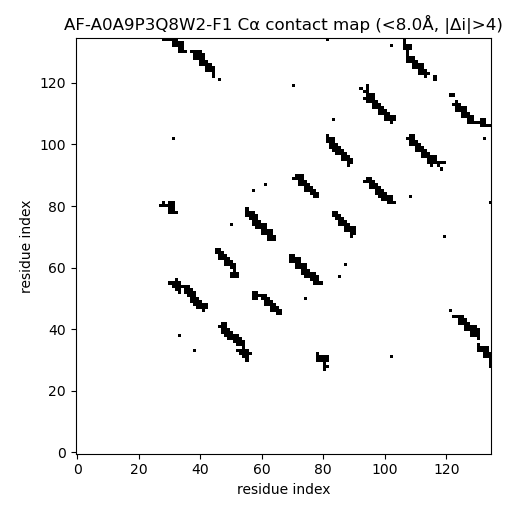10 C C . VAL A 1 88 ? 0.720 0.944 8.914 1.00 97.19 88 VAL A C 1
ATOM 612 O O . VAL A 1 88 ? 0.191 -0.056 9.399 1.00 97.19 88 VAL A O 1
ATOM 615 N N . THR A 1 89 ? 1.120 1.969 9.662 1.00 95.75 89 THR A N 1
ATOM 616 C CA . THR A 1 89 ? 0.880 2.071 11.111 1.00 95.75 89 THR A CA 1
ATOM 617 C C . THR A 1 89 ? -0.027 3.254 11.426 1.00 95.75 89 THR A C 1
ATOM 619 O O . THR A 1 89 ? 0.199 4.357 10.924 1.00 95.75 89 THR A O 1
ATOM 622 N N . PHE A 1 90 ? -1.023 3.060 12.292 1.00 94.25 90 PHE A N 1
ATOM 623 C CA . PHE A 1 90 ? -2.018 4.093 12.604 1.00 94.25 90 PHE A CA 1
ATOM 624 C C . PHE A 1 90 ? -1.712 4.781 13.937 1.00 94.25 90 PHE A C 1
ATOM 626 O O . PHE A 1 90 ? -1.734 4.153 15.001 1.00 94.25 90 PHE A O 1
ATOM 633 N N . ALA A 1 91 ? -1.442 6.087 13.879 1.00 87.94 91 ALA A N 1
ATOM 634 C CA . ALA A 1 91 ? -1.077 6.889 15.043 1.00 87.94 91 ALA A CA 1
ATOM 635 C C . ALA A 1 91 ? -2.142 6.828 16.152 1.00 87.94 91 ALA A C 1
ATOM 637 O O . ALA A 1 91 ? -3.339 6.745 15.893 1.00 87.94 91 ALA A O 1
ATOM 638 N N . GLY A 1 92 ? -1.697 6.866 17.411 1.00 85.75 92 GLY A N 1
ATOM 639 C CA . GLY A 1 92 ? -2.590 6.771 18.572 1.00 85.75 92 GLY A CA 1
ATOM 640 C C . GLY A 1 92 ? -3.166 5.371 18.818 1.00 85.75 92 GLY A C 1
ATOM 641 O O . GLY A 1 92 ? -3.936 5.190 19.759 1.00 85.75 92 GLY A O 1
ATOM 642 N N . THR A 1 93 ? -2.777 4.371 18.022 1.00 86.94 93 THR A N 1
ATOM 643 C CA . THR A 1 93 ? -3.206 2.977 18.176 1.00 86.94 93 THR A CA 1
ATOM 644 C C . THR A 1 93 ? -2.009 2.024 18.101 1.00 86.94 93 THR A C 1
ATOM 646 O O . THR A 1 93 ? -0.894 2.426 17.775 1.00 86.94 93 THR A O 1
ATOM 649 N N . LYS A 1 94 ? -2.239 0.740 18.398 1.00 87.25 94 LYS A N 1
ATOM 650 C CA . LYS A 1 94 ? -1.290 -0.343 18.083 1.00 87.25 94 LYS A CA 1
ATOM 651 C C . LYS A 1 94 ? -1.623 -1.031 16.753 1.00 87.25 94 LYS A C 1
ATOM 653 O O . LYS A 1 94 ? -1.098 -2.109 16.483 1.00 87.25 94 LYS A O 1
ATOM 658 N N . ALA A 1 95 ? -2.528 -0.447 15.965 1.00 91.69 95 ALA A N 1
ATOM 659 C CA . ALA A 1 95 ? -2.980 -1.041 14.728 1.00 91.69 95 ALA A CA 1
ATOM 660 C C . ALA A 1 95 ? -1.930 -0.877 13.623 1.00 91.69 95 ALA A C 1
ATOM 662 O O . ALA A 1 95 ? -1.337 0.195 13.463 1.00 91.69 95 ALA A O 1
ATOM 663 N N . TYR A 1 96 ? -1.742 -1.930 12.839 1.00 94.69 96 TYR A N 1
ATOM 664 C CA . TYR A 1 96 ? -0.910 -1.943 11.650 1.00 94.69 96 TYR A CA 1
ATOM 665 C C . TYR A 1 96 ? -1.440 -2.941 10.620 1.00 94.69 96 TYR A C 1
ATOM 667 O O . TYR A 1 96 ? -2.057 -3.950 10.971 1.00 94.69 96 TYR A O 1
ATOM 675 N N . VAL A 1 97 ? -1.144 -2.677 9.351 1.00 96.56 97 VAL A N 1
ATOM 676 C CA . VAL A 1 97 ? -1.390 -3.606 8.246 1.00 96.56 97 VAL A CA 1
ATOM 677 C C . VAL A 1 97 ? -0.128 -3.683 7.392 1.00 96.56 97 VAL A C 1
ATOM 679 O O . VAL A 1 97 ? 0.380 -2.664 6.936 1.00 96.56 97 VAL A O 1
ATOM 682 N N . HIS A 1 98 ? 0.396 -4.889 7.212 1.00 97.69 98 HIS A N 1
ATOM 683 C CA . HIS A 1 98 ? 1.507 -5.216 6.325 1.00 97.69 98 HIS A CA 1
ATOM 684 C C . HIS A 1 98 ? 0.952 -5.672 4.983 1.00 97.69 98 HIS A C 1
ATOM 686 O O . HIS A 1 98 ? 0.112 -6.570 4.941 1.00 97.69 98 HIS A O 1
ATOM 692 N N . PHE A 1 99 ? 1.416 -5.051 3.907 1.00 98.00 99 PHE A N 1
ATOM 693 C CA . PHE A 1 99 ? 1.063 -5.356 2.531 1.00 98.00 99 PHE A CA 1
ATOM 694 C C . PHE A 1 99 ? 2.275 -5.948 1.824 1.00 98.00 99 PHE A C 1
ATOM 696 O O . PHE A 1 99 ? 3.347 -5.342 1.809 1.00 98.00 99 PHE A O 1
ATOM 703 N N . THR A 1 100 ? 2.079 -7.113 1.215 1.00 98.12 100 THR A N 1
ATOM 704 C CA . THR A 1 100 ? 3.075 -7.796 0.390 1.00 98.12 100 THR A CA 1
ATOM 705 C C . THR A 1 100 ? 2.477 -8.106 -0.968 1.00 98.12 100 THR A C 1
ATOM 707 O O . THR A 1 100 ? 1.318 -8.508 -1.057 1.00 98.12 100 THR A O 1
ATOM 710 N N . GLY A 1 101 ? 3.237 -7.921 -2.041 1.00 97.75 101 GLY A N 1
ATOM 711 C CA . GLY A 1 101 ? 2.756 -8.189 -3.389 1.00 97.75 101 GLY A CA 1
ATOM 712 C C . GLY A 1 101 ? 3.847 -8.172 -4.446 1.00 97.75 101 GLY A C 1
ATOM 713 O O . GLY A 1 101 ? 5.008 -7.866 -4.176 1.00 97.75 101 GLY A O 1
ATOM 714 N N . THR A 1 102 ? 3.458 -8.504 -5.671 1.00 97.94 102 THR A N 1
ATOM 715 C CA . THR A 1 102 ? 4.349 -8.546 -6.833 1.00 97.94 102 THR A CA 1
ATOM 716 C C . THR A 1 102 ? 3.721 -7.864 -8.038 1.00 97.94 102 THR A C 1
ATOM 718 O O . THR A 1 102 ? 2.544 -8.076 -8.325 1.00 97.94 102 THR A O 1
ATOM 72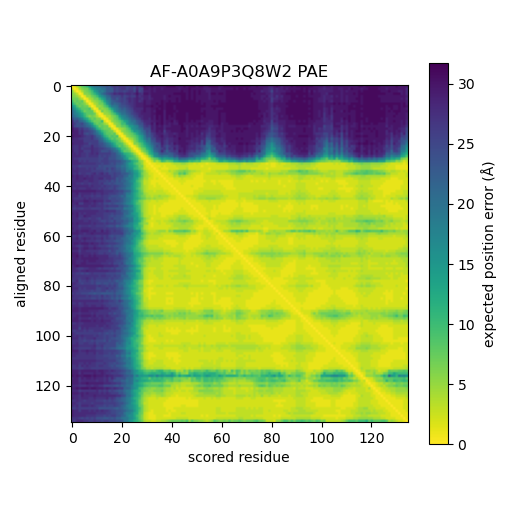1 N N . VAL A 1 103 ? 4.528 -7.098 -8.771 1.00 97.00 103 VAL A N 1
ATOM 722 C CA . VAL A 1 103 ? 4.151 -6.438 -10.023 1.00 97.00 103 VAL A CA 1
ATOM 723 C C . VAL A 1 103 ? 4.209 -7.432 -11.185 1.00 97.00 103 VAL A C 1
ATOM 725 O O . VAL A 1 103 ? 5.281 -7.917 -11.577 1.00 97.00 103 VAL A O 1
ATOM 728 N N . SER A 1 104 ? 3.042 -7.711 -11.758 1.00 95.19 104 SER A N 1
ATOM 729 C CA . SER A 1 104 ? 2.855 -8.493 -12.979 1.00 95.19 104 SER A CA 1
ATOM 730 C C . SER A 1 104 ? 3.422 -7.774 -14.210 1.00 95.19 104 SER A C 1
ATOM 732 O O . SER A 1 104 ? 3.722 -6.584 -14.191 1.00 95.19 104 SER A O 1
ATOM 734 N N . ASN A 1 105 ? 3.604 -8.497 -15.318 1.00 92.50 105 ASN A N 1
ATOM 735 C CA . ASN A 1 105 ? 4.137 -7.929 -16.570 1.00 92.50 105 ASN A CA 1
ATOM 736 C C . ASN A 1 105 ? 3.233 -6.895 -17.233 1.00 92.50 105 ASN A C 1
ATOM 738 O O . ASN A 1 105 ? 3.692 -6.147 -18.088 1.00 92.50 105 ASN A O 1
ATOM 742 N N . ASP A 1 106 ? 1.959 -6.869 -16.872 1.00 92.75 106 ASP A N 1
ATOM 743 C CA . ASP A 1 106 ? 1.073 -5.813 -17.314 1.00 92.75 106 ASP A CA 1
ATOM 744 C C . ASP A 1 106 ? 1.370 -4.503 -16.553 1.00 92.75 106 ASP A C 1
ATOM 746 O O . ASP A 1 106 ? 1.183 -3.427 -17.109 1.00 92.75 106 ASP A O 1
ATOM 750 N N . GLY A 1 107 ? 1.920 -4.561 -15.340 1.00 93.44 107 GLY A N 1
ATOM 751 C CA . GLY A 1 107 ? 2.178 -3.402 -14.487 1.00 93.44 107 GLY A CA 1
ATOM 752 C C . GLY A 1 107 ? 1.145 -3.234 -13.373 1.00 93.44 107 GLY A C 1
ATOM 753 O O . GLY A 1 107 ? 1.136 -2.196 -12.718 1.00 93.44 107 GLY A O 1
ATOM 754 N N . THR A 1 108 ? 0.270 -4.220 -13.141 1.00 96.81 108 THR A N 1
ATOM 755 C CA . THR A 1 108 ? -0.537 -4.292 -11.912 1.00 96.81 108 THR A CA 1
ATOM 756 C C . THR A 1 108 ? 0.233 -5.060 -10.845 1.00 96.81 108 THR A C 1
ATOM 758 O O . THR A 1 108 ? 0.807 -6.113 -11.116 1.00 96.81 108 THR A O 1
ATOM 761 N N . ALA A 1 109 ? 0.247 -4.541 -9.622 1.00 97.50 109 ALA A N 1
ATOM 762 C CA . ALA A 1 109 ? 0.663 -5.285 -8.449 1.00 97.50 109 ALA A CA 1
ATOM 763 C C . ALA A 1 109 ? -0.521 -6.051 -7.856 1.00 97.50 109 ALA A C 1
ATOM 765 O O . ALA A 1 109 ? -1.603 -5.495 -7.679 1.00 97.50 109 ALA A O 1
ATOM 766 N N . HIS A 1 110 ? -0.278 -7.311 -7.515 1.00 98.25 110 HIS A N 1
ATOM 767 C CA . HIS A 1 110 ? -1.222 -8.168 -6.807 1.00 98.25 110 HIS A CA 1
ATOM 768 C C . HIS A 1 110 ? -0.575 -8.632 -5.516 1.00 98.25 110 HIS A C 1
ATOM 770 O O . HIS A 1 110 ? 0.630 -8.907 -5.493 1.00 98.25 110 HIS A O 1
ATOM 776 N N . GLY A 1 111 ? -1.357 -8.762 -4.454 1.00 97.94 111 GLY A N 1
ATOM 777 C CA . GLY A 1 111 ? -0.782 -9.131 -3.179 1.00 97.94 111 GLY A CA 1
ATOM 778 C C . GLY A 1 111 ? -1.781 -9.530 -2.117 1.00 97.94 111 GLY A C 1
ATOM 779 O O . GLY A 1 111 ? -2.966 -9.736 -2.369 1.00 97.94 111 GLY A O 1
ATOM 780 N N . THR A 1 112 ? -1.258 -9.648 -0.905 1.00 98.06 112 THR A N 1
ATOM 781 C CA . THR A 1 112 ? -2.018 -9.925 0.309 1.00 98.06 112 THR A CA 1
ATOM 782 C C . THR A 1 112 ? -1.683 -8.911 1.387 1.00 98.06 112 THR A C 1
ATOM 784 O O . THR A 1 112 ? -0.608 -8.307 1.376 1.00 98.06 112 THR A O 1
ATOM 787 N N . SER A 1 113 ? -2.598 -8.726 2.329 1.00 96.81 113 SER A N 1
ATOM 788 C CA . SER A 1 113 ? -2.331 -8.000 3.560 1.00 96.81 113 SER A CA 1
ATOM 789 C C . SER A 1 113 ? -2.518 -8.877 4.790 1.00 96.81 113 SER A C 1
ATOM 791 O O . SER A 1 113 ? -3.265 -9.856 4.778 1.00 96.81 113 SER A O 1
ATOM 793 N N . SER A 1 114 ? -1.850 -8.505 5.875 1.00 95.06 114 SER A N 1
ATOM 794 C CA . SER A 1 114 ? -2.026 -9.098 7.200 1.00 95.06 114 SER A CA 1
ATOM 795 C C . SER A 1 114 ? -1.724 -8.065 8.287 1.00 95.06 114 SER A C 1
ATOM 797 O O .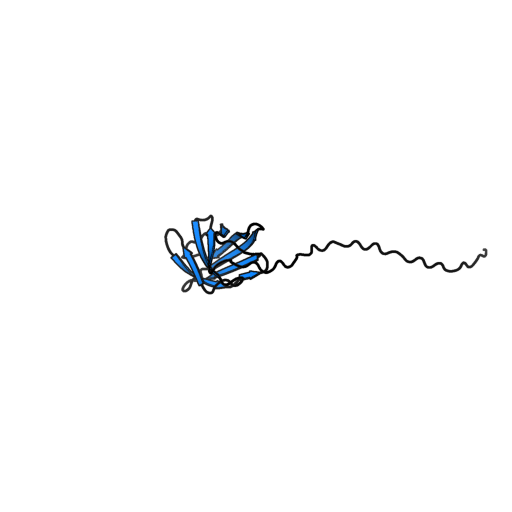 SER A 1 114 ? -1.166 -7.012 7.999 1.00 95.06 114 SER A O 1
ATOM 799 N N . GLY A 1 115 ? -2.077 -8.330 9.544 1.00 87.44 115 GLY A N 1
ATOM 800 C CA . GLY A 1 115 ? -1.706 -7.457 10.661 1.00 87.44 115 GLY A CA 1
ATOM 801 C C . GLY A 1 115 ? -2.777 -7.342 11.736 1.00 87.44 115 GLY A C 1
ATOM 802 O O . GLY A 1 115 ? -3.774 -8.061 11.730 1.00 87.44 115 GLY A O 1
ATOM 803 N N . THR A 1 116 ? -2.548 -6.435 12.684 1.00 85.19 116 THR A N 1
ATOM 804 C CA . THR A 1 116 ? -3.513 -6.121 13.743 1.00 85.19 116 THR A CA 1
ATOM 805 C C . THR A 1 116 ? -4.241 -4.842 13.372 1.00 85.19 116 THR A C 1
ATOM 807 O O . THR A 1 116 ? -3.689 -3.767 13.535 1.00 85.19 116 THR A O 1
ATOM 810 N N . ALA A 1 117 ? -5.488 -4.917 12.919 1.00 77.69 117 ALA A N 1
ATOM 811 C CA . ALA A 1 117 ? -6.222 -3.728 12.483 1.00 77.69 117 ALA A CA 1
ATOM 812 C C . ALA A 1 117 ? -7.206 -3.165 13.520 1.00 77.69 117 ALA A C 1
ATOM 814 O O . ALA A 1 117 ? -8.017 -2.308 13.193 1.00 77.69 117 ALA A O 1
ATOM 815 N N . VAL A 1 118 ? -7.192 -3.636 14.768 1.00 75.12 118 VAL A N 1
ATOM 816 C CA . VAL A 1 118 ? -8.089 -3.128 15.822 1.00 75.12 118 VAL A CA 1
ATOM 817 C C . VAL A 1 118 ? -7.548 -1.795 16.351 1.00 75.12 118 VAL A C 1
ATOM 819 O O . VAL A 1 118 ? -6.383 -1.751 16.752 1.00 75.12 118 VAL A O 1
ATOM 822 N N . PRO A 1 119 ? -8.357 -0.718 16.416 1.00 79.25 119 PRO A N 1
ATOM 823 C CA . PRO A 1 119 ? -9.828 -0.688 16.330 1.00 79.25 119 PRO A CA 1
ATOM 824 C C . PRO A 1 119 ? -10.446 -0.407 14.947 1.00 79.25 119 PRO A C 1
ATOM 826 O O . PRO A 1 119 ? -11.665 -0.352 14.853 1.00 79.25 119 PRO A O 1
ATOM 829 N N . LEU A 1 120 ? -9.651 -0.232 13.892 1.00 82.44 120 LEU A N 1
ATOM 830 C CA . LEU A 1 120 ? -10.105 0.158 12.550 1.00 82.44 120 LEU A CA 1
ATOM 831 C C . LEU A 1 120 ? -10.894 -0.930 11.793 1.00 82.44 120 LEU A C 1
ATOM 833 O O . LEU A 1 120 ? -11.483 -0.620 10.765 1.00 82.44 120 LEU A O 1
ATOM 837 N N . LYS A 1 121 ? -10.906 -2.181 12.284 1.00 84.38 121 LYS A N 1
ATOM 838 C CA . LYS A 1 121 ? -11.620 -3.329 11.683 1.00 84.38 121 LYS A CA 1
ATOM 839 C C . LYS A 1 121 ? -11.282 -3.540 10.197 1.00 84.38 121 LYS A C 1
ATOM 841 O O . LYS A 1 121 ? -12.163 -3.748 9.373 1.00 84.38 121 LYS A O 1
ATOM 846 N N . LEU A 1 122 ? -9.998 -3.469 9.852 1.00 88.25 122 LEU A N 1
ATOM 847 C CA . LEU A 1 122 ? -9.536 -3.790 8.501 1.00 88.25 122 LEU A CA 1
ATOM 848 C C . LEU A 1 122 ? -9.265 -5.289 8.411 1.00 88.25 122 LEU A C 1
ATOM 850 O O . LEU A 1 122 ? -8.373 -5.802 9.089 1.00 88.25 122 LEU A O 1
ATOM 854 N N . ASP A 1 123 ? -10.019 -5.986 7.572 1.00 90.44 123 ASP A N 1
ATOM 855 C CA . ASP A 1 123 ? -9.803 -7.410 7.356 1.00 90.44 123 ASP A CA 1
ATOM 856 C C . ASP A 1 123 ? -8.577 -7.659 6.466 1.00 90.44 123 ASP A C 1
ATOM 858 O O . ASP A 1 123 ? -8.318 -6.955 5.481 1.00 90.44 123 ASP A O 1
ATOM 862 N N . ALA A 1 124 ? -7.806 -8.684 6.826 1.00 92.25 124 ALA A N 1
ATOM 863 C CA . ALA A 1 124 ? -6.736 -9.207 5.988 1.00 92.25 124 ALA A CA 1
ATOM 864 C C . ALA A 1 124 ? -7.325 -9.809 4.705 1.00 92.25 124 ALA A C 1
ATOM 866 O O . ALA A 1 124 ? -8.401 -10.408 4.732 1.00 92.25 124 ALA A O 1
ATOM 867 N N . GLY A 1 125 ? -6.622 -9.682 3.584 1.00 94.56 125 GLY A N 1
ATOM 868 C CA . GLY A 1 125 ? -7.158 -10.145 2.309 1.00 94.56 125 GLY A CA 1
ATOM 869 C C . GLY A 1 125 ? -6.231 -9.908 1.133 1.00 94.56 125 GLY A C 1
ATOM 870 O O . GLY A 1 125 ? -5.131 -9.373 1.288 1.00 94.56 125 GLY A O 1
ATOM 871 N N . SER A 1 126 ? -6.677 -10.349 -0.042 1.00 97.69 126 SER A N 1
ATOM 872 C CA . SER A 1 126 ? -6.001 -10.056 -1.301 1.00 97.69 126 SER A CA 1
ATOM 873 C C . SER A 1 126 ? -6.324 -8.646 -1.776 1.00 97.69 126 SER A C 1
ATOM 875 O O . SER A 1 126 ? -7.480 -8.218 -1.703 1.00 97.69 126 SER A O 1
ATOM 877 N N . TRP A 1 127 ? -5.328 -7.977 -2.339 1.00 98.31 127 TRP A N 1
ATOM 878 C CA . TRP A 1 127 ? -5.466 -6.652 -2.924 1.00 98.31 127 TRP A CA 1
ATOM 879 C C . TRP A 1 127 ? -4.875 -6.597 -4.325 1.00 98.31 127 TRP A C 1
ATOM 881 O O . TRP A 1 127 ? -3.957 -7.349 -4.667 1.00 98.31 127 TRP A O 1
ATOM 891 N N . ASP A 1 128 ? -5.362 -5.628 -5.089 1.00 98.44 128 ASP A N 1
ATOM 892 C CA . ASP A 1 128 ? -4.878 -5.292 -6.420 1.00 98.44 128 ASP A CA 1
ATOM 893 C C . ASP A 1 128 ? -4.566 -3.796 -6.480 1.00 98.44 128 ASP A C 1
ATOM 895 O O . ASP A 1 128 ? -5.322 -2.966 -5.966 1.00 98.44 128 ASP A O 1
ATOM 899 N N . SER A 1 129 ? -3.451 -3.418 -7.104 1.00 97.94 129 SER A N 1
ATOM 900 C CA . SER A 1 129 ? -3.184 -2.009 -7.380 1.00 97.94 129 SER A CA 1
ATOM 901 C C . SER A 1 129 ? -4.104 -1.511 -8.488 1.00 97.94 129 SER A C 1
ATOM 903 O O . SER A 1 129 ? -4.173 -2.107 -9.564 1.00 97.94 129 SER A O 1
ATOM 905 N N . THR A 1 130 ? -4.731 -0.363 -8.278 1.00 96.62 130 THR A N 1
ATOM 906 C CA . THR A 1 130 ? -5.435 0.365 -9.337 1.00 96.62 130 THR A CA 1
ATOM 907 C C . THR A 1 130 ? -4.494 1.326 -10.066 1.00 96.62 130 THR A C 1
ATOM 909 O O . THR A 1 130 ? -4.657 1.558 -11.265 1.00 96.62 130 THR A O 1
ATOM 912 N N . THR A 1 131 ? -3.453 1.829 -9.388 1.00 96.12 131 THR A N 1
ATOM 913 C CA . THR A 1 131 ? -2.341 2.532 -10.045 1.00 96.12 131 THR A CA 1
ATOM 914 C C . THR A 1 131 ? -1.420 1.535 -10.752 1.00 96.12 131 THR A C 1
ATOM 916 O O . THR A 1 131 ? -1.081 0.491 -10.201 1.00 96.12 131 THR A O 1
ATOM 919 N N . ARG A 1 132 ? -0.963 1.880 -11.961 1.00 95.06 132 ARG A N 1
ATOM 920 C CA . ARG A 1 132 ? -0.000 1.077 -12.726 1.00 95.06 132 ARG A CA 1
ATOM 921 C C . ARG A 1 132 ? 1.446 1.404 -12.366 1.00 95.06 132 ARG A C 1
ATOM 923 O O . ARG A 1 132 ? 1.797 2.556 -12.101 1.00 95.06 132 ARG A O 1
ATOM 930 N N . PHE A 1 133 ? 2.276 0.373 -12.414 1.00 95.25 133 PHE A N 1
ATOM 931 C CA . PHE A 1 133 ? 3.718 0.445 -12.255 1.00 95.25 133 PHE A CA 1
ATOM 932 C C . PHE A 1 133 ? 4.412 0.476 -13.616 1.00 95.25 133 PHE A C 1
ATOM 934 O O . PHE A 1 133 ? 3.936 -0.126 -14.580 1.00 95.25 133 PHE A O 1
ATOM 941 N N . THR A 1 134 ? 5.571 1.126 -13.655 1.00 93.75 134 THR A N 1
ATOM 942 C CA . THR A 1 134 ? 6.504 1.078 -14.781 1.00 93.75 134 THR A CA 1
ATOM 943 C C . THR A 1 134 ? 7.723 0.265 -14.379 1.00 93.75 134 THR A C 1
ATOM 945 O O . THR A 1 134 ? 8.427 0.637 -13.435 1.00 93.75 134 THR A O 1
ATOM 948 N N . CYS A 1 135 ? 7.951 -0.815 -15.119 1.00 89.44 135 CYS A N 1
ATOM 949 C CA . CYS A 1 135 ? 9.135 -1.663 -15.129 1.00 89.44 135 CYS A CA 1
ATOM 950 C C . CYS A 1 135 ? 9.486 -1.930 -16.611 1.00 89.44 135 CYS A C 1
ATOM 952 O O . CYS A 1 135 ? 10.630 -2.345 -16.865 1.00 89.44 135 CYS A O 1
#

Nearest PDB structures (foldseek):
  4tq2-assembly1_A-2  TM=3.791E-01  e=1.574E+00  Guillardia theta CCMP2712
  3kg9-assembly3_B  TM=4.507E-01  e=4.459E+00  Lyngbya majuscula
  5tz7-assembly1_B  TM=4.492E-01  e=4.459E+00  Moorena producens 3L
  5tz5-assembly1_B  TM=4.417E-01  e=6.762E+00  Moorena producens 3L
  2qwz-assembly1_B  TM=2.295E-01  e=5.212E+00  Ruegeria sp. TM1040